Protein AF-A0A3M2JEF9-F1 (afdb_monomer)

Structure (mmCIF, N/CA/C/O backbone):
data_AF-A0A3M2JEF9-F1
#
_entry.id   AF-A0A3M2JEF9-F1
#
loop_
_atom_site.group_PDB
_atom_site.id
_atom_site.type_symbol
_atom_site.label_atom_id
_atom_site.label_alt_id
_atom_site.label_comp_id
_atom_site.label_asym_id
_atom_site.label_entity_id
_atom_site.label_seq_id
_atom_site.pdbx_PDB_ins_code
_atom_site.Cartn_x
_atom_site.Cartn_y
_atom_site.Cartn_z
_atom_site.occupancy
_atom_site.B_iso_or_equiv
_atom_site.auth_seq_id
_atom_site.auth_comp_id
_atom_site.auth_asym_id
_atom_site.auth_atom_id
_atom_site.pdbx_PDB_model_num
ATOM 1 N N . MET A 1 1 ? -27.704 6.536 56.205 1.00 64.00 1 MET A N 1
ATOM 2 C CA . MET A 1 1 ? -27.957 7.282 54.954 1.00 64.00 1 MET A CA 1
ATOM 3 C C . MET A 1 1 ? -27.354 6.481 53.817 1.00 64.00 1 MET A C 1
ATOM 5 O O . MET A 1 1 ? -26.139 6.395 53.729 1.00 64.00 1 MET A O 1
ATOM 9 N N . THR A 1 2 ? -28.183 5.792 53.040 1.00 65.69 2 THR A N 1
ATOM 10 C CA . THR A 1 2 ? -27.756 4.984 51.891 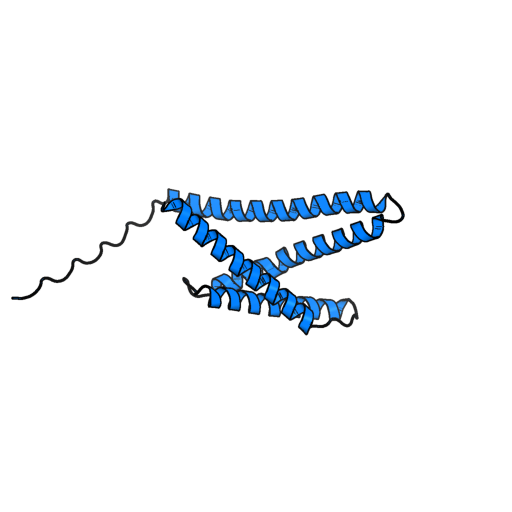1.00 65.69 2 THR A CA 1
ATOM 11 C C . THR A 1 2 ? -27.747 5.860 50.647 1.00 65.69 2 THR A C 1
ATOM 13 O O . THR A 1 2 ? -28.788 6.385 50.255 1.00 65.69 2 THR A O 1
ATOM 16 N N . THR A 1 3 ? -26.571 6.048 50.057 1.00 68.38 3 THR A N 1
ATOM 17 C CA . THR A 1 3 ? -26.385 6.786 48.806 1.00 68.38 3 THR A CA 1
ATOM 18 C C . THR A 1 3 ? -27.159 6.081 47.684 1.00 68.38 3 THR A C 1
ATOM 20 O O . THR A 1 3 ? -26.962 4.877 47.502 1.00 68.38 3 THR A O 1
ATOM 23 N N . PRO A 1 4 ? -28.057 6.768 46.954 1.00 73.44 4 PRO A N 1
ATOM 24 C CA . PRO A 1 4 ? -28.789 6.155 45.851 1.00 73.44 4 PRO A CA 1
ATOM 25 C C . PRO A 1 4 ? -27.824 5.738 44.736 1.00 73.44 4 PRO A C 1
ATOM 27 O O . PRO A 1 4 ? -26.858 6.440 44.434 1.00 73.44 4 PRO A O 1
ATOM 30 N N . ALA A 1 5 ? -28.084 4.570 44.148 1.00 74.75 5 ALA A N 1
ATOM 31 C CA . ALA A 1 5 ? -27.298 4.037 43.045 1.00 74.75 5 ALA A CA 1
ATOM 32 C C . ALA A 1 5 ? -27.350 4.988 41.831 1.00 74.75 5 ALA A C 1
ATOM 34 O O . ALA A 1 5 ? -28.413 5.552 41.550 1.00 74.75 5 ALA A O 1
ATOM 35 N N . PRO A 1 6 ? -26.230 5.176 41.106 1.00 80.12 6 PRO A N 1
ATOM 36 C CA . PRO A 1 6 ? -26.213 6.011 39.915 1.00 80.12 6 PRO A CA 1
ATOM 37 C C . PRO A 1 6 ? -27.159 5.438 38.847 1.00 80.12 6 PRO A C 1
ATOM 39 O O . PRO A 1 6 ? -27.233 4.214 38.695 1.00 80.12 6 PRO A O 1
ATOM 42 N N . PRO A 1 7 ? -27.881 6.296 38.104 1.00 77.19 7 PRO A N 1
ATOM 43 C CA . PRO A 1 7 ? -28.765 5.850 37.038 1.00 77.19 7 PRO A CA 1
ATOM 44 C C . PRO A 1 7 ? -27.960 5.083 35.988 1.00 77.19 7 PRO A C 1
ATOM 46 O O . PRO A 1 7 ? -26.878 5.507 35.575 1.00 77.19 7 PRO A O 1
ATOM 49 N N . THR A 1 8 ? -28.493 3.939 35.566 1.00 74.44 8 THR A N 1
ATOM 50 C CA . THR A 1 8 ? -27.950 3.161 34.456 1.00 74.44 8 THR A CA 1
ATOM 51 C C . THR A 1 8 ? -27.865 4.055 33.217 1.00 74.44 8 THR A C 1
ATOM 53 O O . THR A 1 8 ? -28.869 4.678 32.861 1.00 74.44 8 THR A O 1
ATOM 56 N N . PRO A 1 9 ? -26.698 4.154 32.553 1.00 70.75 9 PRO A N 1
ATOM 57 C CA . PRO A 1 9 ? -26.588 4.920 31.323 1.00 70.75 9 PRO A CA 1
ATOM 58 C C . PRO A 1 9 ? -27.540 4.308 30.295 1.00 70.75 9 PRO A C 1
ATOM 60 O O . PRO A 1 9 ? -27.389 3.153 29.893 1.00 70.75 9 PRO A O 1
ATOM 63 N N . VAL A 1 10 ? -28.559 5.080 29.921 1.00 76.50 10 VAL A N 1
ATOM 64 C CA . VAL A 1 10 ? -29.454 4.764 28.810 1.00 76.50 10 VAL A CA 1
ATOM 65 C C . VAL A 1 10 ? -28.567 4.712 27.572 1.00 76.50 10 VAL A C 1
ATOM 67 O O . VAL A 1 10 ? -28.020 5.733 27.168 1.00 76.50 10 VAL A O 1
ATOM 70 N N . GLY A 1 11 ? -28.336 3.507 27.045 1.00 66.75 11 GLY A N 1
ATOM 71 C CA . GLY A 1 11 ? -27.488 3.312 25.874 1.00 66.75 11 GLY A CA 1
ATOM 72 C C . GLY A 1 11 ? -27.982 4.178 24.722 1.00 66.75 11 GLY A C 1
ATOM 73 O O . GLY A 1 11 ? -29.184 4.202 24.450 1.00 66.75 11 GLY A O 1
ATOM 74 N N . ASP A 1 12 ? -27.060 4.897 24.081 1.00 72.88 12 ASP A N 1
ATOM 75 C CA . ASP A 1 12 ? -27.392 5.777 22.965 1.00 72.88 12 ASP A CA 1
ATOM 76 C C . ASP A 1 12 ? -28.232 5.017 21.926 1.00 72.88 12 ASP A C 1
ATOM 78 O O . ASP A 1 12 ? -27.888 3.883 21.557 1.00 72.88 12 ASP A O 1
ATOM 82 N N . PRO A 1 13 ? -29.345 5.604 21.452 1.00 73.75 13 PRO A N 1
ATOM 83 C CA . PRO A 1 13 ? -30.193 4.955 20.470 1.00 73.75 13 PRO A CA 1
ATOM 84 C C . PRO A 1 13 ? -29.373 4.643 19.218 1.00 73.75 13 PRO A C 1
ATOM 86 O O . PRO A 1 13 ? -28.629 5.482 18.707 1.00 73.75 13 PRO A O 1
ATOM 89 N N . ALA A 1 14 ? -29.511 3.411 18.721 1.00 71.88 14 ALA A N 1
ATOM 90 C CA . ALA A 1 14 ? -28.839 2.987 17.504 1.00 71.88 14 ALA A CA 1
ATOM 91 C C . ALA A 1 14 ? -29.152 3.979 16.367 1.00 71.88 14 ALA A C 1
ATOM 93 O O . ALA A 1 14 ? -30.324 4.323 16.176 1.00 71.88 14 ALA A O 1
ATOM 94 N N . PRO A 1 15 ? -28.146 4.419 15.589 1.00 69.06 15 PRO A N 1
ATOM 95 C CA . PRO A 1 15 ? -28.363 5.410 14.550 1.00 69.06 15 PRO A CA 1
ATOM 96 C C . PRO A 1 15 ? -29.398 4.908 13.531 1.00 69.06 15 PRO A C 1
ATOM 98 O O . PRO A 1 15 ? -29.451 3.695 13.232 1.00 69.06 15 PRO A O 1
ATOM 101 N N . PRO A 1 16 ? -30.223 5.826 12.993 1.00 80.00 16 PRO A N 1
ATOM 102 C CA . PRO A 1 16 ? -31.269 5.485 12.045 1.00 80.00 16 PRO A CA 1
ATOM 103 C C . PRO A 1 16 ? -30.676 4.756 10.834 1.00 80.00 16 PRO A C 1
ATOM 105 O O . PRO A 1 16 ? -29.525 4.960 10.443 1.00 80.00 16 PRO A O 1
ATOM 108 N N . ALA A 1 17 ? -31.455 3.849 10.239 1.00 77.88 17 ALA A N 1
ATOM 109 C CA . ALA A 1 17 ? -30.990 2.987 9.149 1.00 77.88 17 ALA A CA 1
ATOM 110 C C . ALA A 1 17 ? -30.438 3.777 7.941 1.00 77.88 17 ALA A C 1
ATOM 112 O O . ALA A 1 17 ? -29.524 3.304 7.263 1.00 77.88 17 ALA A O 1
ATOM 113 N N . SER A 1 18 ? -30.934 5.000 7.721 1.00 76.25 18 SER A N 1
ATOM 114 C CA . SER A 1 18 ? -30.443 5.944 6.712 1.00 76.25 18 SER A CA 1
ATOM 115 C C . SER A 1 18 ? -28.973 6.322 6.906 1.00 76.25 18 SER A C 1
ATOM 117 O O . SER A 1 18 ? -28.222 6.380 5.933 1.00 76.25 18 SER A O 1
ATOM 119 N N . ASP A 1 19 ? -28.534 6.512 8.150 1.00 76.31 19 ASP A N 1
ATOM 120 C CA . ASP A 1 19 ? -27.165 6.935 8.456 1.00 76.31 19 ASP A CA 1
ATOM 121 C C . ASP A 1 19 ? -26.174 5.800 8.204 1.00 76.31 19 ASP A C 1
ATOM 123 O O . ASP A 1 19 ? -25.092 6.019 7.659 1.00 76.31 19 ASP A O 1
ATOM 127 N N . ARG A 1 20 ? -26.571 4.558 8.506 1.00 73.12 20 ARG A N 1
ATOM 128 C CA . ARG A 1 20 ? -25.757 3.367 8.212 1.00 73.12 20 ARG A CA 1
ATOM 129 C C . ARG A 1 20 ? -25.528 3.198 6.712 1.00 73.12 20 ARG A C 1
ATOM 131 O O . ARG A 1 20 ? -24.411 2.902 6.291 1.00 73.12 20 ARG A O 1
ATOM 138 N N . TRP A 1 21 ? -26.563 3.437 5.909 1.00 75.75 21 TRP A N 1
ATOM 139 C CA . TRP A 1 21 ? -26.477 3.345 4.452 1.00 75.75 21 TRP A CA 1
ATOM 140 C C . TRP A 1 21 ? -25.595 4.449 3.858 1.00 75.75 21 TRP A C 1
ATOM 142 O O . TRP A 1 21 ? -24.757 4.185 2.997 1.00 75.75 21 TRP A O 1
ATOM 152 N N . GLN A 1 22 ? -25.712 5.680 4.363 1.00 73.81 22 GLN A N 1
ATOM 153 C CA . GLN A 1 22 ? -24.864 6.793 3.931 1.00 73.81 22 GLN A CA 1
ATOM 154 C C . GLN A 1 22 ? -23.389 6.603 4.310 1.00 73.81 22 GLN A C 1
ATOM 156 O O . GLN A 1 22 ? -22.509 6.990 3.538 1.00 73.81 22 GLN A O 1
ATOM 161 N N . VAL A 1 23 ? -23.100 6.006 5.470 1.00 70.62 23 VAL A N 1
ATOM 162 C CA . VAL A 1 23 ? -21.725 5.670 5.878 1.00 70.62 23 VAL A CA 1
ATOM 163 C C . VAL A 1 23 ? -21.140 4.600 4.954 1.00 70.62 23 VAL A C 1
ATOM 165 O O . VAL A 1 23 ? -20.072 4.820 4.387 1.00 70.62 23 VAL A O 1
ATOM 168 N N . ALA A 1 24 ? -21.875 3.513 4.695 1.00 69.00 24 ALA A N 1
ATOM 169 C CA . ALA A 1 24 ? -21.440 2.466 3.770 1.00 69.00 24 ALA A CA 1
ATOM 170 C C . ALA A 1 24 ? -21.215 2.998 2.340 1.00 69.00 24 ALA A C 1
ATOM 172 O O . ALA A 1 24 ? -20.217 2.665 1.700 1.00 69.00 24 ALA A O 1
ATOM 173 N N . ALA A 1 25 ? -22.096 3.879 1.855 1.00 68.12 25 ALA A N 1
ATOM 174 C CA . ALA A 1 25 ? -21.962 4.506 0.543 1.00 68.12 25 ALA A CA 1
ATOM 175 C C . ALA A 1 25 ? -20.744 5.442 0.461 1.00 68.12 25 ALA A C 1
ATOM 177 O O . ALA A 1 25 ? -20.035 5.431 -0.544 1.00 68.12 25 ALA A O 1
ATOM 178 N N . ARG A 1 26 ? -20.449 6.221 1.513 1.00 70.44 26 ARG A N 1
ATOM 179 C CA . ARG A 1 26 ? -19.242 7.070 1.571 1.00 70.44 26 ARG A CA 1
ATOM 180 C C . ARG A 1 26 ? -17.960 6.246 1.617 1.00 70.44 26 ARG A C 1
ATOM 182 O O . ARG A 1 26 ? -16.985 6.621 0.963 1.00 70.44 26 ARG A O 1
ATOM 189 N N . ASP A 1 27 ? -17.965 5.133 2.343 1.00 73.06 27 ASP A N 1
ATOM 190 C CA . ASP A 1 27 ? -16.821 4.226 2.407 1.00 73.06 27 ASP A CA 1
ATOM 191 C C . ASP A 1 27 ? -16.574 3.572 1.044 1.00 73.06 27 ASP A C 1
ATOM 193 O O . ASP A 1 27 ? -15.450 3.637 0.536 1.00 73.06 27 ASP A O 1
ATOM 197 N N . ALA A 1 28 ? -17.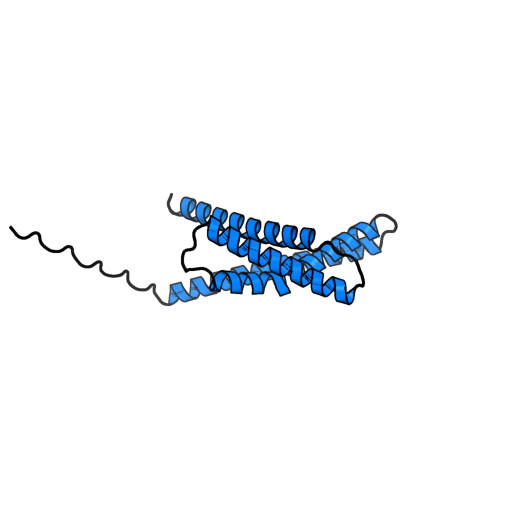624 3.065 0.390 1.00 69.75 28 ALA A N 1
ATOM 198 C CA . ALA A 1 28 ? -17.550 2.536 -0.972 1.00 69.75 28 ALA A CA 1
ATOM 199 C C . ALA A 1 28 ? -17.065 3.599 -1.971 1.00 69.75 28 ALA A C 1
ATOM 201 O O . ALA A 1 28 ? -16.164 3.343 -2.769 1.00 69.75 28 ALA A O 1
ATOM 202 N N . TRP A 1 29 ? -17.580 4.825 -1.875 1.00 67.50 29 TRP A N 1
ATOM 203 C CA . TRP A 1 29 ? -17.171 5.943 -2.725 1.00 67.50 29 TRP A CA 1
ATOM 204 C C . TRP A 1 29 ? -15.699 6.327 -2.528 1.00 67.50 29 TRP A C 1
ATOM 206 O O . TRP A 1 29 ? -15.004 6.650 -3.491 1.00 67.50 29 TRP A O 1
ATOM 216 N N . SER A 1 30 ? -15.184 6.243 -1.297 1.00 71.75 30 SER A N 1
ATOM 217 C CA . SER A 1 30 ? -13.764 6.481 -1.015 1.00 71.75 30 SER A CA 1
ATOM 218 C C . SER A 1 30 ? -12.855 5.417 -1.643 1.00 71.75 30 SER A C 1
ATOM 220 O O . SER A 1 30 ? -11.758 5.739 -2.105 1.00 71.75 30 SER A O 1
ATOM 222 N N . VAL A 1 31 ? -13.319 4.163 -1.705 1.00 70.25 31 VAL A N 1
ATOM 223 C CA . VAL A 1 31 ? -12.625 3.062 -2.386 1.00 70.25 31 VAL A CA 1
ATOM 224 C C . VAL A 1 31 ? -12.651 3.283 -3.895 1.00 70.25 31 VAL A C 1
ATOM 226 O O . VAL A 1 31 ? -11.598 3.219 -4.524 1.00 70.25 31 VAL A O 1
ATOM 229 N N . VAL A 1 32 ? -13.808 3.644 -4.458 1.00 71.88 32 VAL A N 1
ATOM 230 C CA . VAL A 1 32 ? -13.950 3.972 -5.885 1.00 71.88 32 VAL A CA 1
ATOM 231 C C . VAL A 1 32 ? -13.007 5.107 -6.276 1.00 71.88 32 VAL A C 1
ATOM 233 O O . VAL A 1 32 ? -12.255 4.949 -7.228 1.00 71.88 32 VAL A O 1
ATOM 236 N N . TRP A 1 33 ? -12.946 6.205 -5.517 1.00 75.00 33 TRP A N 1
ATOM 237 C CA . TRP A 1 33 ? -12.020 7.306 -5.817 1.00 75.00 33 TRP A CA 1
ATOM 238 C C . TRP A 1 33 ? -10.549 6.915 -5.723 1.00 75.00 33 TRP A C 1
ATOM 240 O O . TRP A 1 33 ? -9.742 7.399 -6.512 1.00 75.00 33 TRP A O 1
ATOM 250 N N . ARG A 1 34 ? -10.184 6.029 -4.790 1.00 72.06 34 ARG A N 1
ATOM 251 C CA . ARG A 1 34 ? -8.820 5.488 -4.709 1.00 72.06 34 ARG A CA 1
ATOM 252 C C . ARG A 1 34 ? -8.496 4.627 -5.924 1.00 72.06 34 ARG A C 1
ATOM 254 O O . ARG A 1 34 ? -7.431 4.800 -6.506 1.00 72.06 34 ARG A O 1
ATOM 261 N N . CYS A 1 35 ? -9.416 3.761 -6.341 1.00 67.56 35 CYS A N 1
ATOM 262 C CA . CYS A 1 35 ? -9.272 2.966 -7.557 1.00 67.56 35 CYS A CA 1
ATOM 263 C C . CYS A 1 35 ? -9.198 3.853 -8.802 1.00 67.56 35 CYS A C 1
ATOM 265 O O . CYS A 1 35 ? -8.310 3.656 -9.620 1.00 67.56 35 CYS A O 1
ATOM 267 N N . VAL A 1 36 ? -10.057 4.867 -8.921 1.00 68.88 36 VAL A N 1
ATOM 268 C CA . VAL A 1 36 ? -10.026 5.839 -10.022 1.00 68.88 36 VAL A CA 1
ATOM 269 C C . VAL A 1 36 ? -8.707 6.601 -10.031 1.00 68.88 36 VAL A C 1
ATOM 271 O O . VAL A 1 36 ? -8.104 6.711 -11.085 1.00 68.88 36 VAL A O 1
ATOM 274 N N . ALA A 1 37 ? -8.209 7.072 -8.886 1.00 68.19 37 ALA A N 1
ATOM 275 C CA . ALA A 1 37 ? -6.919 7.757 -8.813 1.00 68.19 37 ALA A CA 1
ATOM 276 C C . ALA A 1 37 ? -5.754 6.844 -9.230 1.00 68.19 37 ALA A C 1
ATOM 278 O O . ALA A 1 37 ? -4.857 7.286 -9.946 1.00 68.19 37 ALA A O 1
ATOM 279 N N . ILE A 1 38 ? -5.788 5.568 -8.830 1.00 68.25 38 ILE A N 1
ATOM 280 C CA . ILE A 1 38 ? -4.809 4.564 -9.261 1.00 68.25 38 ILE A CA 1
ATOM 281 C C . ILE A 1 38 ? -4.905 4.354 -10.776 1.00 68.25 38 ILE A C 1
ATOM 283 O O . ILE A 1 38 ? -3.903 4.495 -11.466 1.00 68.25 38 ILE A O 1
ATOM 287 N N . LEU A 1 39 ? -6.099 4.082 -11.306 1.00 71.00 39 LEU A N 1
ATOM 288 C CA . LEU A 1 39 ? -6.331 3.855 -12.735 1.00 71.00 39 LEU A CA 1
ATOM 289 C C . LEU A 1 39 ? -5.969 5.080 -13.583 1.00 71.00 39 LEU A C 1
ATOM 291 O O . LEU A 1 39 ? -5.381 4.931 -14.648 1.00 71.00 39 LEU A O 1
ATOM 295 N N . LEU A 1 40 ? -6.272 6.287 -13.105 1.00 69.38 40 LEU A N 1
ATOM 296 C CA . LEU A 1 40 ? -5.940 7.538 -13.779 1.00 69.38 40 LEU A CA 1
ATOM 297 C C . LEU A 1 40 ? -4.428 7.775 -13.768 1.00 69.38 40 LEU A C 1
ATOM 299 O O . LEU A 1 40 ? -3.872 8.165 -14.787 1.00 69.38 40 LEU A O 1
ATOM 303 N N . GLY A 1 41 ? -3.749 7.462 -12.661 1.00 64.94 41 GLY A N 1
ATOM 304 C CA . GLY A 1 41 ? -2.290 7.444 -12.622 1.00 64.94 41 GLY A CA 1
ATOM 305 C C . GLY A 1 41 ? -1.698 6.425 -13.603 1.00 64.94 41 GLY A C 1
ATOM 306 O O . GLY A 1 41 ? -0.781 6.776 -14.338 1.00 64.94 41 GLY A O 1
ATOM 307 N N . ILE A 1 42 ? -2.274 5.216 -13.705 1.00 65.44 42 ILE A N 1
ATOM 308 C CA . ILE A 1 42 ? -1.853 4.188 -14.678 1.00 65.44 42 ILE A CA 1
ATOM 309 C C . ILE A 1 42 ? -2.031 4.721 -16.105 1.00 65.44 42 ILE A C 1
ATOM 311 O O . ILE A 1 42 ? -1.122 4.603 -16.923 1.00 65.44 42 ILE A O 1
ATOM 315 N N . ALA A 1 43 ? -3.177 5.336 -16.403 1.00 66.75 43 ALA A N 1
ATOM 316 C CA . ALA A 1 43 ? -3.487 5.877 -17.721 1.00 66.75 43 ALA A CA 1
ATOM 317 C C . ALA A 1 43 ? -2.557 7.039 -18.105 1.00 66.75 43 ALA A C 1
ATOM 319 O O . ALA A 1 43 ? -2.007 7.037 -19.204 1.00 66.75 43 ALA A O 1
ATOM 320 N N . VAL A 1 44 ? -2.326 7.996 -17.197 1.00 68.88 44 VAL A N 1
ATOM 321 C CA . VAL A 1 44 ? -1.389 9.116 -17.408 1.00 68.88 44 VAL A CA 1
ATOM 322 C C . VAL A 1 44 ? 0.016 8.590 -17.668 1.00 68.88 44 VAL A C 1
ATOM 324 O O . VAL A 1 44 ? 0.675 9.023 -18.609 1.00 68.88 44 VAL A O 1
ATOM 327 N N . VAL A 1 45 ? 0.455 7.615 -16.879 1.00 60.72 45 VAL A N 1
ATOM 328 C CA . VAL A 1 45 ? 1.752 6.971 -17.056 1.00 60.72 45 VAL A CA 1
ATOM 329 C C . VAL A 1 45 ? 1.847 6.237 -18.397 1.00 60.72 45 VAL A C 1
ATOM 331 O O . VAL A 1 45 ? 2.862 6.361 -19.075 1.00 60.72 45 VAL A O 1
ATOM 334 N N . GLY A 1 46 ? 0.796 5.529 -18.817 1.00 61.38 46 GLY A N 1
ATOM 335 C CA . GLY A 1 46 ? 0.734 4.875 -20.125 1.00 61.38 46 GLY A CA 1
ATOM 336 C C . GLY A 1 46 ? 0.819 5.866 -21.289 1.00 61.38 46 GLY A C 1
ATOM 337 O O . GLY A 1 46 ? 1.570 5.636 -22.234 1.00 61.38 46 GLY A O 1
ATOM 338 N N . VAL A 1 47 ? 0.119 7.002 -21.196 1.00 64.75 47 VAL A N 1
ATOM 339 C CA . VAL A 1 47 ? 0.191 8.089 -22.191 1.00 64.75 47 VAL A CA 1
ATOM 340 C C . VAL A 1 47 ? 1.595 8.693 -22.234 1.00 64.75 47 VAL A C 1
ATOM 342 O O . VAL A 1 47 ? 2.168 8.848 -23.309 1.00 64.75 47 VAL A O 1
ATOM 345 N N . VAL A 1 48 ? 2.181 8.986 -21.073 1.00 61.97 48 VAL A N 1
ATOM 346 C CA . VAL A 1 48 ? 3.540 9.532 -20.959 1.00 61.97 48 VAL A CA 1
ATOM 347 C C . VAL A 1 48 ? 4.578 8.550 -21.509 1.00 61.97 48 VAL A C 1
ATOM 349 O O . VAL A 1 48 ? 5.474 8.966 -22.237 1.00 61.97 48 VAL A O 1
ATOM 352 N N . ALA A 1 49 ? 4.430 7.252 -21.242 1.00 56.38 49 ALA A N 1
ATOM 353 C CA . ALA A 1 49 ? 5.280 6.198 -21.784 1.00 56.38 49 ALA A CA 1
ATOM 354 C C . ALA A 1 49 ? 5.153 6.080 -23.315 1.00 56.38 49 ALA A C 1
ATOM 356 O O . ALA A 1 49 ? 6.173 6.008 -23.996 1.00 56.38 49 ALA A O 1
ATOM 357 N N . ALA A 1 50 ? 3.936 6.140 -23.868 1.00 62.75 50 ALA A N 1
ATOM 358 C CA . ALA A 1 50 ? 3.704 6.117 -25.315 1.00 62.75 50 ALA A CA 1
ATOM 359 C C . ALA A 1 50 ? 4.350 7.326 -26.021 1.00 62.75 50 ALA A C 1
ATOM 361 O O . ALA A 1 50 ? 5.058 7.166 -27.018 1.00 62.75 50 ALA A O 1
ATOM 362 N N . VAL A 1 51 ? 4.189 8.528 -25.455 1.00 62.50 51 VAL A N 1
ATOM 363 C CA . VAL A 1 51 ? 4.839 9.754 -25.952 1.00 62.50 51 VAL A CA 1
ATOM 364 C C . VAL A 1 51 ? 6.361 9.655 -25.819 1.00 62.50 51 VAL A C 1
ATOM 366 O O . VAL A 1 51 ? 7.092 10.011 -26.740 1.00 62.50 51 VAL A O 1
ATOM 369 N N . ALA A 1 52 ? 6.861 9.108 -24.716 1.00 59.94 52 ALA A N 1
ATOM 370 C CA . ALA A 1 52 ? 8.286 8.929 -24.484 1.00 59.94 52 ALA A CA 1
ATOM 371 C C . ALA A 1 52 ? 8.924 7.952 -25.486 1.00 59.94 52 ALA A C 1
ATOM 373 O O . ALA A 1 52 ? 9.970 8.262 -26.048 1.00 59.94 52 ALA A O 1
ATOM 374 N N . THR A 1 53 ? 8.275 6.828 -25.806 1.00 59.94 53 THR A N 1
ATOM 375 C CA . THR A 1 53 ? 8.775 5.881 -26.825 1.00 59.94 53 THR A CA 1
ATOM 376 C C . THR A 1 53 ? 8.839 6.462 -28.240 1.00 59.94 53 THR A C 1
ATOM 378 O O . THR A 1 53 ? 9.548 5.920 -29.082 1.00 59.94 53 THR A O 1
ATOM 381 N N . SER A 1 54 ? 8.152 7.581 -28.497 1.00 61.78 54 SER A N 1
ATOM 382 C CA . SER A 1 54 ? 8.189 8.277 -29.788 1.00 61.78 54 SER A CA 1
ATOM 383 C C . SER A 1 54 ? 9.347 9.279 -29.940 1.00 61.78 54 SER A C 1
ATOM 385 O O . SER A 1 54 ? 9.573 9.766 -31.045 1.00 61.78 54 SER A O 1
ATOM 387 N N . GLN A 1 55 ? 10.118 9.562 -28.875 1.00 56.84 55 GLN A N 1
ATOM 388 C CA . GLN A 1 55 ? 11.264 10.483 -28.917 1.00 56.84 55 GLN A CA 1
ATOM 389 C C . GLN A 1 55 ? 12.567 9.801 -28.462 1.00 56.84 55 GLN A C 1
ATOM 391 O O . GLN A 1 55 ? 12.741 9.427 -27.300 1.00 56.84 55 GLN A O 1
ATOM 396 N N . SER A 1 56 ? 13.513 9.634 -29.388 1.00 58.97 56 SER A N 1
ATOM 397 C CA . SER A 1 56 ? 14.802 8.980 -29.134 1.00 58.97 56 SER A CA 1
ATOM 398 C C . SER A 1 56 ? 15.668 9.776 -28.145 1.00 58.97 56 SER A C 1
ATOM 400 O O . SER A 1 56 ? 15.909 10.963 -28.350 1.00 58.97 56 SER A O 1
ATOM 402 N N . GLY A 1 57 ? 16.165 9.110 -27.094 1.00 65.25 57 GLY A N 1
ATOM 403 C CA . GLY A 1 57 ? 17.151 9.636 -26.135 1.00 65.25 57 GLY A CA 1
ATOM 404 C C . GLY A 1 57 ? 16.648 9.677 -24.687 1.00 65.25 57 GLY A C 1
ATOM 405 O O . GLY A 1 57 ? 17.149 8.942 -23.842 1.00 65.25 57 GLY A O 1
ATOM 406 N N . ALA A 1 58 ? 15.617 10.481 -24.404 1.00 63.47 58 ALA A N 1
ATOM 407 C CA . ALA A 1 58 ? 15.003 10.601 -23.068 1.00 63.47 58 ALA A CA 1
ATOM 408 C C . ALA A 1 58 ? 13.799 9.657 -22.855 1.00 63.47 58 ALA A C 1
ATOM 410 O O . ALA A 1 58 ? 13.353 9.441 -21.725 1.00 63.47 58 ALA A O 1
ATOM 411 N N . GLY A 1 59 ? 13.298 9.060 -23.940 1.00 66.25 59 GLY A N 1
ATOM 412 C CA . GLY A 1 59 ? 12.107 8.219 -23.950 1.00 66.25 59 GLY A CA 1
ATOM 413 C C . GLY A 1 59 ? 12.178 6.972 -23.069 1.00 66.25 59 GLY A C 1
ATOM 414 O O . GLY A 1 59 ? 11.217 6.614 -22.390 1.00 66.25 59 GLY A O 1
ATOM 415 N N . GLY A 1 60 ? 13.346 6.329 -23.032 1.00 69.62 60 GLY A N 1
ATOM 416 C CA . GLY A 1 60 ? 13.545 5.084 -22.289 1.00 69.62 60 GLY A CA 1
ATOM 417 C C . GLY A 1 60 ? 13.413 5.254 -20.774 1.00 69.62 60 GLY A C 1
ATOM 418 O O . GLY A 1 60 ? 12.762 4.444 -20.123 1.00 69.62 60 GLY A O 1
ATOM 419 N N . ALA A 1 61 ? 13.967 6.330 -20.204 1.00 68.62 61 ALA A N 1
ATOM 420 C CA . ALA A 1 61 ? 13.902 6.578 -18.762 1.00 68.62 61 ALA A CA 1
ATOM 421 C C . ALA A 1 61 ? 12.467 6.860 -18.296 1.00 68.62 61 ALA A C 1
ATOM 423 O O . ALA A 1 61 ? 12.025 6.338 -17.273 1.00 68.62 61 ALA A O 1
ATOM 424 N N . VAL A 1 62 ? 11.723 7.643 -19.077 1.00 69.56 62 VAL A N 1
ATOM 425 C CA . VAL A 1 62 ? 10.318 7.961 -18.801 1.00 69.56 62 VAL A CA 1
ATOM 426 C C . VAL A 1 62 ? 9.434 6.718 -18.957 1.00 69.56 62 VAL A C 1
ATOM 428 O O . VAL A 1 62 ? 8.575 6.472 -18.112 1.00 69.56 62 VAL A O 1
ATOM 431 N N . TYR A 1 63 ? 9.689 5.892 -19.975 1.00 68.44 63 TYR A N 1
ATOM 432 C CA . TYR A 1 63 ? 9.025 4.600 -20.151 1.00 68.44 63 TYR A CA 1
ATOM 433 C C . TYR A 1 63 ? 9.278 3.656 -18.965 1.00 68.44 63 TYR A C 1
ATOM 435 O O . TYR A 1 63 ? 8.329 3.108 -18.406 1.00 68.44 63 TYR A O 1
ATOM 443 N N . LEU A 1 64 ? 10.535 3.503 -18.530 1.00 69.12 64 LEU A N 1
ATOM 444 C CA . LEU A 1 64 ? 10.896 2.645 -17.395 1.00 69.12 64 LEU A CA 1
ATOM 445 C C . LEU A 1 64 ? 10.313 3.152 -16.074 1.00 69.12 64 LEU A C 1
ATOM 447 O O . LEU A 1 64 ? 9.790 2.356 -15.297 1.00 69.12 64 LEU A O 1
ATOM 451 N N . LEU A 1 65 ? 10.353 4.466 -15.831 1.00 74.69 65 LEU A N 1
ATOM 452 C CA . LEU A 1 65 ? 9.713 5.074 -14.664 1.00 74.69 65 LEU A CA 1
ATOM 453 C C . LEU A 1 65 ? 8.208 4.800 -14.671 1.00 74.69 65 LEU A C 1
ATOM 455 O O . LEU A 1 65 ? 7.631 4.458 -13.638 1.00 74.69 65 LEU A O 1
ATOM 459 N N . GLY A 1 66 ? 7.589 4.905 -15.845 1.00 72.25 66 GLY A N 1
ATOM 460 C CA . GLY A 1 66 ? 6.185 4.599 -16.017 1.00 72.25 66 GLY A CA 1
ATOM 461 C C . GLY A 1 66 ? 5.857 3.136 -15.730 1.00 72.25 66 GLY A C 1
ATOM 462 O O . GLY A 1 66 ? 4.987 2.831 -14.916 1.00 72.25 66 GLY A O 1
ATOM 463 N N . LEU A 1 67 ? 6.605 2.215 -16.325 1.00 72.19 67 LEU A N 1
ATOM 464 C CA . LEU A 1 67 ? 6.427 0.784 -16.101 1.00 72.19 67 LEU A CA 1
ATOM 465 C C . LEU A 1 67 ? 6.634 0.409 -14.625 1.00 72.19 67 LEU A C 1
ATOM 467 O O . LEU A 1 67 ? 5.840 -0.348 -14.065 1.00 72.19 67 LEU A O 1
ATOM 471 N N . MET A 1 68 ? 7.633 1.002 -13.966 1.00 73.88 68 MET A N 1
ATOM 472 C CA . MET A 1 68 ? 7.872 0.828 -12.532 1.00 73.88 68 MET A CA 1
ATOM 473 C C . MET A 1 68 ? 6.700 1.347 -11.692 1.00 73.88 68 MET A C 1
ATOM 475 O O . MET A 1 68 ? 6.296 0.696 -10.728 1.00 73.88 68 MET A O 1
ATOM 479 N N . TRP A 1 69 ? 6.107 2.480 -12.075 1.00 78.25 69 TRP A N 1
ATOM 480 C CA . TRP A 1 69 ? 4.932 3.025 -11.399 1.00 78.25 69 TRP A CA 1
ATOM 481 C C . TRP A 1 69 ? 3.695 2.135 -11.579 1.00 78.25 69 TRP A C 1
ATOM 483 O O . TRP A 1 69 ? 2.998 1.854 -10.605 1.00 78.25 69 TRP A O 1
ATOM 493 N N . VAL A 1 70 ? 3.441 1.628 -12.792 1.00 74.69 70 VAL A N 1
ATOM 494 C CA . VAL A 1 70 ? 2.330 0.695 -13.062 1.00 74.69 70 VAL A CA 1
ATOM 495 C C . VAL A 1 70 ? 2.510 -0.606 -12.282 1.00 74.69 70 VAL A C 1
ATOM 497 O O . VAL A 1 70 ? 1.569 -1.060 -11.629 1.00 74.69 70 VAL A O 1
ATOM 500 N N . ALA A 1 71 ? 3.717 -1.175 -12.280 1.00 74.69 71 ALA A N 1
ATOM 501 C CA . ALA A 1 71 ? 4.030 -2.355 -11.479 1.00 74.69 71 ALA A CA 1
ATOM 502 C C . ALA A 1 71 ? 3.792 -2.092 -9.983 1.00 74.69 71 ALA A C 1
ATOM 504 O O . ALA A 1 71 ? 3.146 -2.892 -9.305 1.00 74.69 71 ALA A O 1
ATOM 505 N N . HIS A 1 72 ? 4.229 -0.936 -9.475 1.00 76.81 72 HIS A N 1
ATOM 506 C CA . HIS A 1 72 ? 3.993 -0.531 -8.091 1.00 76.81 72 HIS A CA 1
ATOM 507 C C . HIS A 1 72 ? 2.496 -0.402 -7.762 1.00 76.81 72 HIS A C 1
ATOM 509 O O . HIS A 1 72 ? 2.041 -0.896 -6.725 1.00 76.81 72 HIS A O 1
ATOM 515 N N . ALA A 1 73 ? 1.713 0.219 -8.647 1.00 76.12 73 ALA A N 1
ATOM 516 C CA . ALA A 1 73 ? 0.268 0.363 -8.497 1.00 76.12 73 ALA A CA 1
ATOM 517 C C . ALA A 1 73 ? -0.446 -0.999 -8.468 1.00 76.12 73 ALA A C 1
ATOM 519 O O . ALA A 1 73 ? -1.280 -1.240 -7.591 1.00 76.12 73 ALA A O 1
ATOM 520 N N . LEU A 1 74 ? -0.079 -1.909 -9.374 1.00 75.94 74 LEU A N 1
ATOM 521 C CA . LEU A 1 74 ? -0.626 -3.265 -9.426 1.00 75.94 74 LEU A CA 1
ATOM 522 C C . LEU A 1 74 ? -0.290 -4.062 -8.165 1.00 75.94 74 LEU A C 1
ATOM 524 O O . LEU A 1 74 ? -1.190 -4.649 -7.570 1.00 75.94 74 LEU A O 1
ATOM 528 N N . ILE A 1 75 ? 0.961 -4.035 -7.701 1.00 77.12 75 ILE A N 1
ATOM 529 C CA . ILE A 1 75 ? 1.365 -4.715 -6.458 1.00 77.12 75 ILE A CA 1
ATOM 530 C C . ILE A 1 75 ? 0.600 -4.141 -5.259 1.00 77.12 75 ILE A C 1
ATOM 532 O O . ILE A 1 75 ? 0.108 -4.885 -4.409 1.00 77.12 75 ILE A O 1
ATOM 536 N N . THR A 1 76 ? 0.436 -2.819 -5.203 1.00 79.69 76 THR A N 1
ATOM 537 C CA . THR A 1 76 ? -0.332 -2.163 -4.137 1.00 79.69 76 THR A CA 1
ATOM 538 C C . THR A 1 76 ? -1.792 -2.616 -4.138 1.00 79.69 76 THR A C 1
ATOM 540 O O . THR A 1 76 ? -2.365 -2.842 -3.073 1.00 79.69 76 THR A O 1
ATOM 543 N N . LEU A 1 77 ? -2.395 -2.788 -5.314 1.00 77.81 77 LEU A N 1
ATOM 544 C CA . LEU A 1 77 ? -3.792 -3.191 -5.447 1.00 77.81 77 LEU A CA 1
ATOM 545 C C . LEU A 1 77 ? -4.001 -4.695 -5.205 1.00 77.81 77 LEU A C 1
ATOM 547 O O . LEU A 1 77 ? -4.919 -5.074 -4.485 1.00 77.81 77 LEU A O 1
ATOM 551 N N . VAL A 1 78 ? -3.143 -5.546 -5.766 1.00 79.56 78 VAL A N 1
ATOM 552 C CA . VAL A 1 78 ? -3.275 -7.013 -5.712 1.00 79.56 78 VAL A CA 1
ATOM 553 C C . VAL A 1 78 ? -2.771 -7.587 -4.392 1.00 79.56 78 VAL A C 1
ATOM 555 O O . VAL A 1 78 ? -3.348 -8.545 -3.890 1.00 79.56 78 VAL A O 1
ATOM 558 N N . VAL A 1 79 ? -1.720 -7.010 -3.808 1.00 83.44 79 VAL A N 1
ATOM 559 C CA . VAL A 1 79 ? -1.102 -7.510 -2.569 1.00 83.44 79 VAL A CA 1
ATOM 560 C C . VAL A 1 79 ? -1.380 -6.559 -1.413 1.00 83.44 79 VAL A C 1
ATOM 562 O O . VAL A 1 79 ? -1.890 -6.970 -0.372 1.00 83.44 79 VAL A O 1
ATOM 565 N N . GLY A 1 80 ? -1.092 -5.270 -1.596 1.00 84.06 80 GLY A N 1
ATOM 566 C CA . GLY A 1 80 ? -1.198 -4.280 -0.522 1.00 84.06 80 GLY A CA 1
ATOM 567 C C . GLY A 1 80 ? -2.617 -4.134 0.037 1.00 84.06 80 GLY A C 1
ATOM 568 O O . GLY A 1 80 ? -2.799 -4.126 1.256 1.00 84.06 80 GLY A O 1
ATOM 569 N N . TYR A 1 81 ? -3.631 -4.062 -0.830 1.00 82.06 81 TYR A N 1
ATOM 570 C CA . TYR A 1 81 ? -5.030 -3.935 -0.415 1.00 82.06 81 TYR A CA 1
ATOM 571 C C . TYR A 1 81 ? -5.524 -5.132 0.416 1.00 82.06 81 TYR A C 1
ATOM 573 O O . TYR A 1 81 ? -5.955 -4.900 1.551 1.00 82.06 81 TYR A O 1
ATOM 581 N N . PRO A 1 82 ? -5.449 -6.395 -0.056 1.00 80.56 82 PRO A N 1
ATOM 582 C CA . PRO A 1 82 ? -5.906 -7.527 0.746 1.00 80.56 82 PRO A CA 1
ATOM 583 C C . PRO A 1 82 ? -5.104 -7.685 2.038 1.00 80.56 82 PRO A C 1
ATOM 585 O O . PRO A 1 82 ? -5.707 -7.912 3.088 1.00 80.56 82 PRO A O 1
ATOM 588 N N . VAL A 1 83 ? -3.782 -7.474 2.011 1.00 85.81 83 VAL A N 1
ATOM 589 C CA . VAL A 1 83 ? -2.953 -7.487 3.229 1.00 85.81 83 VAL A CA 1
ATOM 590 C C . VAL A 1 83 ? -3.434 -6.428 4.222 1.00 85.81 83 VAL A C 1
ATOM 592 O O . VAL A 1 83 ? -3.598 -6.724 5.406 1.00 85.81 83 VAL A O 1
ATOM 595 N N . GLY A 1 84 ? -3.742 -5.215 3.758 1.00 86.25 84 GLY A N 1
ATOM 596 C CA . GLY A 1 84 ? -4.285 -4.147 4.596 1.00 86.25 84 GLY A CA 1
ATOM 597 C C . GLY A 1 84 ? -5.654 -4.484 5.195 1.00 86.25 84 GLY A C 1
ATOM 598 O O . GLY A 1 84 ? -5.892 -4.213 6.376 1.00 86.25 84 GLY A O 1
ATOM 599 N N . VAL A 1 85 ? -6.541 -5.112 4.417 1.00 85.88 85 VAL A N 1
ATOM 600 C CA . VAL A 1 85 ? -7.857 -5.577 4.892 1.00 85.88 85 VAL A CA 1
ATOM 601 C C . VAL A 1 85 ? -7.697 -6.647 5.970 1.00 85.88 85 VAL A C 1
ATOM 603 O O . VAL A 1 85 ? -8.294 -6.522 7.040 1.00 85.88 85 VAL A O 1
ATOM 606 N N . VAL A 1 86 ? -6.865 -7.662 5.727 1.00 87.69 86 VAL A N 1
ATOM 607 C CA . VAL A 1 86 ? -6.595 -8.738 6.694 1.00 87.69 86 VAL A CA 1
ATOM 608 C C . VAL A 1 86 ? -5.979 -8.167 7.967 1.00 87.69 86 VAL A C 1
ATOM 610 O O . VAL A 1 86 ? -6.489 -8.416 9.056 1.00 87.69 86 VAL A O 1
ATOM 613 N N . THR A 1 87 ? -4.960 -7.317 7.839 1.00 90.00 87 THR A N 1
ATOM 614 C CA . THR A 1 87 ? -4.306 -6.660 8.984 1.00 90.00 87 THR A CA 1
ATOM 615 C C . THR A 1 87 ? -5.306 -5.864 9.816 1.00 90.00 87 THR A C 1
ATOM 617 O O . THR A 1 87 ? -5.283 -5.918 11.041 1.00 90.00 87 THR A O 1
ATOM 620 N N . THR A 1 88 ? -6.235 -5.158 9.167 1.00 88.94 88 THR A N 1
ATOM 621 C CA . THR A 1 88 ? -7.276 -4.398 9.871 1.00 88.94 88 THR A CA 1
ATOM 622 C C . THR A 1 88 ? -8.238 -5.308 10.630 1.00 88.94 88 THR A C 1
ATOM 624 O O . THR A 1 88 ? -8.633 -4.962 11.736 1.00 88.94 88 THR A O 1
ATOM 627 N N . ARG A 1 89 ? -8.604 -6.465 10.061 1.00 87.38 89 ARG A N 1
ATOM 628 C CA . ARG A 1 89 ? -9.504 -7.435 10.708 1.00 87.38 89 ARG A CA 1
ATOM 629 C C . ARG A 1 89 ? -8.857 -8.176 11.878 1.00 87.38 89 ARG A C 1
ATOM 631 O O . ARG A 1 89 ? -9.571 -8.602 12.776 1.00 87.38 89 ARG A O 1
ATOM 638 N N . LEU A 1 90 ? -7.535 -8.344 11.852 1.00 90.25 90 LEU A N 1
ATOM 639 C CA . LEU A 1 90 ? -6.773 -8.991 12.924 1.00 90.25 90 LEU A CA 1
ATOM 640 C C . LEU A 1 90 ? -6.455 -8.044 14.086 1.00 90.25 90 LEU A C 1
ATOM 642 O O . LEU A 1 90 ? -6.149 -8.497 15.187 1.00 90.25 90 LEU A O 1
ATOM 646 N N .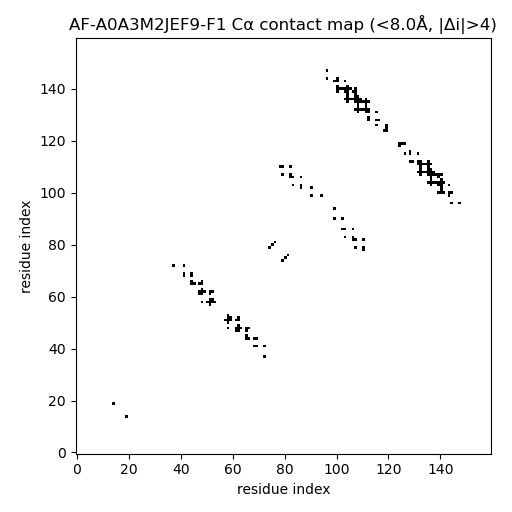 LEU A 1 91 ? -6.506 -6.732 13.854 1.00 89.06 91 LEU A N 1
ATOM 647 C CA . LEU A 1 91 ? -6.311 -5.749 14.908 1.00 89.06 91 LEU A CA 1
ATOM 648 C C . LEU A 1 91 ? -7.551 -5.665 15.817 1.00 89.06 91 LEU A C 1
ATOM 650 O O . LEU A 1 91 ? -8.680 -5.762 15.333 1.00 89.06 91 LEU A O 1
ATOM 654 N N . PRO A 1 92 ? -7.368 -5.422 17.129 1.00 83.50 92 PRO A N 1
ATOM 655 C CA . PRO A 1 92 ? -8.483 -5.138 18.028 1.00 83.50 92 PRO A CA 1
ATOM 656 C C . PRO A 1 92 ? -9.250 -3.889 17.567 1.00 83.50 92 PRO A C 1
ATOM 658 O O . PRO A 1 92 ? -8.692 -3.041 16.876 1.00 83.50 92 PRO A O 1
ATOM 661 N N . ALA A 1 93 ? -10.516 -3.747 17.979 1.00 79.31 93 ALA A N 1
ATOM 662 C CA . ALA A 1 93 ? -11.419 -2.691 17.496 1.00 79.31 93 ALA A CA 1
ATOM 663 C C . ALA A 1 93 ? -10.884 -1.254 17.690 1.00 79.31 93 ALA A C 1
ATOM 665 O O . ALA A 1 93 ? -11.167 -0.370 16.883 1.00 79.31 93 ALA A O 1
ATOM 666 N N . ALA A 1 94 ? -10.080 -1.025 18.733 1.00 79.12 94 ALA A N 1
ATOM 667 C CA . ALA A 1 94 ? -9.421 0.249 19.013 1.00 79.12 94 ALA A CA 1
ATOM 668 C C . ALA A 1 94 ? -7.930 0.023 19.323 1.00 79.12 9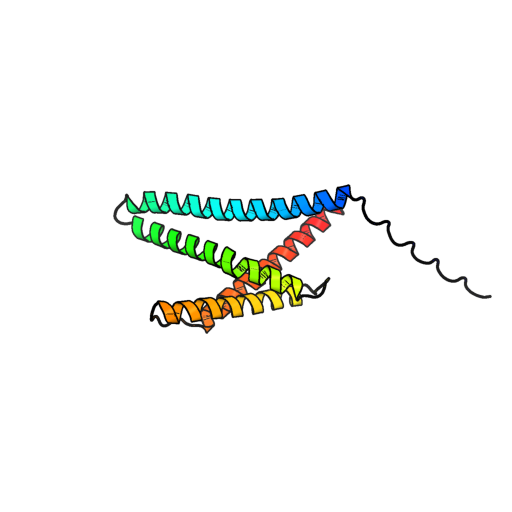4 ALA A C 1
ATOM 670 O O . ALA A 1 94 ? -7.514 0.100 20.480 1.00 79.12 94 ALA A O 1
ATOM 671 N N . PRO A 1 95 ? -7.101 -0.291 18.312 1.00 83.00 95 PRO A N 1
ATOM 672 C CA . PRO A 1 95 ? -5.685 -0.502 18.538 1.00 83.00 95 PRO A CA 1
ATOM 673 C C . PRO A 1 95 ? -5.020 0.847 18.818 1.00 83.00 95 PRO A C 1
ATOM 675 O O . PRO A 1 95 ? -5.302 1.845 18.146 1.00 83.00 95 PRO A O 1
ATOM 678 N N . GLY A 1 96 ? -4.088 0.873 19.773 1.00 88.88 96 GLY A N 1
ATOM 679 C CA . GLY A 1 96 ? -3.232 2.040 19.975 1.00 88.88 96 GLY A CA 1
ATOM 680 C C . GLY A 1 96 ? -2.533 2.431 18.668 1.00 88.88 96 GLY A C 1
ATOM 681 O O . GLY A 1 96 ? -2.158 1.568 17.871 1.00 88.88 96 GLY A O 1
ATOM 682 N N . ALA A 1 97 ? -2.343 3.733 18.441 1.00 87.44 97 ALA A N 1
ATOM 683 C CA . ALA A 1 97 ? -1.673 4.250 17.247 1.00 87.44 97 ALA A CA 1
ATOM 684 C C . ALA A 1 97 ? -0.343 3.536 16.911 1.00 87.44 97 ALA A C 1
ATOM 686 O O . ALA A 1 97 ? -0.223 3.035 15.789 1.00 87.44 97 ALA A O 1
ATOM 687 N N . PRO A 1 98 ? 0.616 3.382 17.851 1.00 91.19 98 PRO A N 1
ATOM 688 C CA . PRO A 1 98 ? 1.871 2.692 17.554 1.00 91.19 98 PRO A CA 1
ATOM 689 C C . PRO A 1 98 ? 1.669 1.205 17.239 1.00 91.19 98 PRO A C 1
ATOM 691 O O . PRO A 1 98 ? 2.330 0.684 16.347 1.00 91.19 98 PRO A O 1
ATOM 694 N N . ALA A 1 99 ? 0.720 0.534 17.901 1.00 90.00 99 ALA A N 1
ATOM 695 C CA . ALA A 1 99 ? 0.422 -0.875 17.650 1.00 90.00 99 ALA A CA 1
ATOM 696 C C . ALA A 1 99 ? -0.145 -1.090 16.238 1.00 90.00 99 ALA A C 1
ATOM 698 O O . ALA A 1 99 ? 0.276 -2.001 15.530 1.00 90.00 99 ALA A O 1
ATOM 699 N N . ALA A 1 100 ? -1.047 -0.212 15.790 1.00 89.69 100 ALA A N 1
ATOM 700 C CA . ALA A 1 100 ? -1.568 -0.262 14.428 1.00 89.69 100 ALA A CA 1
ATOM 701 C C . ALA A 1 100 ? -0.468 0.007 13.390 1.00 89.69 100 ALA A C 1
ATOM 703 O O . ALA A 1 100 ? -0.391 -0.696 12.388 1.00 89.69 100 ALA A O 1
ATOM 704 N N . VAL A 1 101 ? 0.397 1.000 13.620 1.00 93.00 101 VAL A N 1
ATOM 705 C CA . VAL A 1 101 ? 1.531 1.284 12.725 1.00 93.00 101 VAL A CA 1
ATOM 706 C C . VAL A 1 101 ? 2.483 0.090 12.653 1.00 93.00 101 VAL A C 1
ATOM 708 O O . VAL A 1 101 ? 2.848 -0.318 11.552 1.00 93.00 101 VAL A O 1
ATOM 711 N N . GLY A 1 102 ? 2.827 -0.508 13.796 1.00 93.50 102 GLY A N 1
ATOM 712 C CA . GLY A 1 102 ? 3.689 -1.687 13.870 1.00 93.50 102 GLY A CA 1
ATOM 713 C C . GLY A 1 102 ? 3.102 -2.902 13.152 1.00 93.50 102 GLY A C 1
ATOM 714 O O . GLY A 1 102 ? 3.800 -3.542 12.373 1.00 93.50 102 GLY A O 1
ATOM 715 N N . ALA A 1 103 ? 1.807 -3.179 13.330 1.00 92.56 103 ALA A N 1
ATOM 716 C CA . ALA A 1 103 ? 1.138 -4.286 12.646 1.00 92.56 103 ALA A CA 1
ATOM 717 C C . ALA A 1 103 ? 1.145 -4.116 11.120 1.00 92.56 103 ALA A C 1
ATOM 719 O O . ALA A 1 103 ? 1.458 -5.056 10.394 1.00 92.56 103 ALA A O 1
ATOM 720 N N . PHE A 1 104 ? 0.864 -2.905 10.628 1.00 93.00 104 PHE A N 1
ATOM 721 C CA . PHE A 1 104 ? 0.947 -2.612 9.197 1.00 93.00 104 PHE A CA 1
ATOM 722 C C . PHE A 1 104 ? 2.387 -2.661 8.677 1.00 93.00 104 PHE A C 1
ATOM 724 O O . PHE A 1 104 ? 2.599 -3.135 7.566 1.00 93.00 104 PHE A O 1
ATOM 731 N N . ALA A 1 105 ? 3.376 -2.228 9.464 1.00 93.38 105 ALA A N 1
ATOM 732 C CA . ALA A 1 105 ? 4.783 -2.342 9.089 1.00 93.38 105 ALA A CA 1
ATOM 733 C C . ALA A 1 105 ? 5.233 -3.808 8.987 1.00 93.38 105 ALA A C 1
ATOM 735 O O . ALA A 1 105 ? 5.878 -4.187 8.015 1.00 93.38 105 ALA A O 1
ATOM 736 N N . LEU A 1 106 ? 4.843 -4.663 9.934 1.00 96.06 106 LEU A N 1
ATOM 737 C CA . LEU A 1 106 ? 5.134 -6.097 9.867 1.00 96.06 106 LEU A CA 1
ATOM 738 C C . LEU A 1 106 ? 4.447 -6.752 8.668 1.00 96.06 106 LEU A C 1
ATOM 740 O O . LEU A 1 106 ? 5.091 -7.466 7.904 1.00 96.06 106 LEU A O 1
ATOM 744 N N . ALA A 1 107 ? 3.163 -6.461 8.456 1.00 92.50 107 ALA A N 1
ATOM 745 C CA . ALA A 1 107 ? 2.418 -6.980 7.315 1.00 92.50 107 ALA A CA 1
ATOM 746 C C . ALA A 1 107 ? 3.034 -6.534 5.977 1.00 92.50 107 ALA A C 1
ATOM 748 O O . ALA A 1 107 ? 3.189 -7.343 5.064 1.00 92.50 107 ALA A O 1
ATOM 749 N N . GLY A 1 108 ? 3.448 -5.268 5.878 1.00 90.94 108 GLY A N 1
ATOM 750 C CA . GLY A 1 108 ? 4.158 -4.734 4.719 1.00 90.94 108 GLY A CA 1
ATOM 751 C C . GLY A 1 108 ? 5.520 -5.390 4.497 1.00 90.94 108 GLY A C 1
ATOM 752 O O . GLY A 1 108 ? 5.869 -5.675 3.355 1.00 90.94 108 GLY A O 1
ATOM 753 N N . ALA A 1 109 ? 6.267 -5.679 5.565 1.00 90.62 109 ALA A N 1
ATOM 754 C CA . ALA A 1 109 ? 7.555 -6.358 5.467 1.00 90.62 109 ALA A CA 1
ATOM 755 C C . ALA A 1 109 ? 7.411 -7.799 4.971 1.00 90.62 109 ALA A C 1
ATOM 757 O O . ALA A 1 109 ? 8.126 -8.204 4.056 1.00 90.62 109 ALA A O 1
ATOM 758 N N . VAL A 1 110 ? 6.438 -8.543 5.505 1.00 92.69 110 VAL A N 1
ATOM 759 C CA . VAL A 1 110 ? 6.125 -9.908 5.053 1.00 92.69 110 VAL A CA 1
ATOM 760 C C . VAL A 1 110 ? 5.650 -9.908 3.599 1.00 92.69 110 VAL A C 1
ATOM 762 O O . VAL A 1 110 ? 6.100 -10.733 2.807 1.00 92.69 110 VAL A O 1
ATOM 765 N N . ALA A 1 111 ? 4.790 -8.961 3.218 1.00 88.50 111 ALA A N 1
ATOM 766 C CA . ALA A 1 111 ? 4.339 -8.823 1.836 1.00 88.50 111 ALA A CA 1
ATOM 767 C C . ALA A 1 111 ? 5.500 -8.487 0.884 1.00 88.50 111 ALA A C 1
ATOM 769 O O . ALA A 1 111 ? 5.617 -9.101 -0.175 1.00 88.50 111 ALA A O 1
ATOM 770 N N . GLY A 1 112 ? 6.385 -7.560 1.270 1.00 85.88 112 GLY A N 1
ATOM 771 C CA . GLY A 1 112 ? 7.583 -7.211 0.503 1.00 85.88 112 GLY A CA 1
ATOM 772 C C . GLY A 1 112 ? 8.522 -8.404 0.321 1.00 85.88 112 GLY A C 1
ATOM 773 O O . GLY A 1 112 ? 8.979 -8.662 -0.793 1.00 85.88 112 GLY A O 1
ATOM 774 N N . TRP A 1 113 ? 8.736 -9.182 1.386 1.00 92.00 113 TRP A N 1
ATOM 775 C CA . TRP A 1 113 ? 9.491 -10.432 1.323 1.00 92.00 113 TRP A CA 1
ATOM 776 C C . TRP A 1 113 ? 8.860 -11.433 0.349 1.00 92.00 113 TRP A C 1
ATOM 778 O O . TRP A 1 113 ? 9.550 -11.956 -0.521 1.00 92.00 113 TRP A O 1
ATOM 788 N N . ALA A 1 114 ? 7.548 -11.672 0.453 1.00 86.44 114 ALA A N 1
ATOM 789 C CA . ALA A 1 114 ? 6.839 -12.659 -0.363 1.00 86.44 114 ALA A CA 1
ATOM 790 C C . ALA A 1 114 ? 6.823 -12.295 -1.856 1.00 86.44 114 ALA A C 1
ATOM 792 O O . ALA A 1 114 ? 7.011 -13.164 -2.712 1.00 86.44 114 ALA A O 1
ATOM 793 N N . VAL A 1 115 ? 6.649 -11.008 -2.176 1.00 83.38 115 VAL A N 1
ATOM 794 C CA . VAL A 1 115 ? 6.747 -10.506 -3.555 1.00 83.38 115 VAL A CA 1
ATOM 795 C C . VAL A 1 115 ? 8.133 -10.800 -4.119 1.00 83.38 115 VAL A C 1
ATOM 797 O O . VAL A 1 115 ? 8.244 -11.349 -5.212 1.00 83.38 115 VAL A O 1
ATOM 800 N N . VAL A 1 116 ? 9.191 -10.514 -3.362 1.00 85.69 116 VAL A N 1
ATOM 801 C CA . VAL A 1 116 ? 10.558 -10.775 -3.820 1.00 85.69 116 VAL A CA 1
ATOM 802 C C . VAL A 1 116 ? 10.899 -12.250 -3.890 1.00 85.69 116 VAL A C 1
ATOM 804 O O . VAL A 1 116 ? 11.556 -12.652 -4.842 1.00 85.69 116 VAL A O 1
ATOM 807 N N . ALA A 1 117 ? 10.416 -13.069 -2.958 1.00 86.44 117 ALA A N 1
ATOM 808 C CA . ALA A 1 117 ? 10.567 -14.518 -3.035 1.00 86.44 117 ALA A CA 1
ATOM 809 C C . ALA A 1 117 ? 9.978 -15.065 -4.340 1.00 86.44 117 ALA A C 1
ATOM 811 O O . ALA A 1 117 ? 10.609 -15.876 -5.015 1.00 86.44 117 ALA A O 1
ATOM 812 N N . THR A 1 118 ? 8.804 -14.563 -4.726 1.00 83.50 118 THR A N 1
ATOM 813 C CA . THR A 1 118 ? 8.140 -14.938 -5.979 1.00 83.50 118 THR A CA 1
ATOM 814 C C . THR A 1 118 ? 8.940 -14.452 -7.189 1.00 83.50 118 THR A C 1
ATOM 816 O O . THR A 1 118 ? 9.207 -15.223 -8.108 1.00 83.50 118 THR A O 1
ATOM 819 N N . LEU A 1 119 ? 9.391 -13.193 -7.175 1.00 80.75 119 LEU A N 1
ATOM 820 C CA . LEU A 1 119 ? 10.173 -12.622 -8.273 1.00 80.75 119 LEU A CA 1
ATOM 821 C C . LEU A 1 119 ? 11.522 -13.325 -8.456 1.00 80.75 119 LEU A C 1
ATOM 823 O O . LEU A 1 119 ? 11.879 -13.629 -9.592 1.00 80.75 119 LEU A O 1
ATOM 827 N N . ALA A 1 120 ? 12.233 -13.637 -7.371 1.00 84.25 120 ALA A N 1
ATOM 828 C CA . ALA A 1 120 ? 13.510 -14.350 -7.398 1.00 84.25 120 ALA A CA 1
ATOM 829 C C . ALA A 1 120 ? 13.383 -15.724 -8.077 1.00 84.25 120 ALA A C 1
ATOM 831 O O . ALA A 1 120 ? 14.247 -16.098 -8.868 1.00 84.25 120 ALA A O 1
ATOM 832 N N . GLN A 1 121 ? 12.274 -16.436 -7.840 1.00 83.75 121 GLN A N 1
ATOM 833 C CA . GLN A 1 121 ? 11.991 -17.716 -8.500 1.00 83.75 121 GLN A CA 1
ATOM 834 C C . GLN A 1 121 ? 11.716 -17.559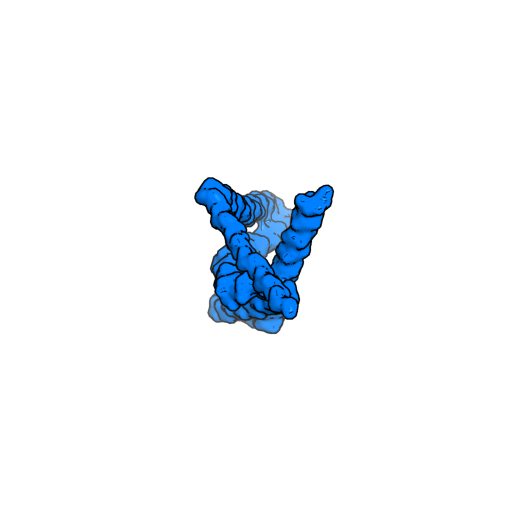 -10.001 1.00 83.75 121 GLN A C 1
ATOM 836 O O . GLN A 1 121 ? 12.108 -18.415 -10.787 1.00 83.75 121 GLN A O 1
ATOM 841 N N . THR A 1 122 ? 11.050 -16.475 -10.409 1.00 81.12 122 THR A N 1
ATOM 842 C CA . THR A 1 122 ? 10.650 -16.267 -11.814 1.00 81.12 122 THR A CA 1
ATOM 843 C C . THR A 1 122 ? 11.709 -15.595 -12.687 1.00 81.12 122 THR A C 1
ATOM 845 O O . THR A 1 122 ? 11.761 -15.855 -13.884 1.00 81.12 122 THR A O 1
ATOM 848 N N . ALA A 1 123 ? 12.535 -14.717 -12.114 1.00 76.88 123 ALA A N 1
ATOM 849 C CA . ALA A 1 123 ? 13.435 -13.837 -12.860 1.00 76.88 123 ALA A CA 1
ATOM 850 C C . ALA A 1 123 ? 14.909 -14.271 -12.807 1.00 76.88 123 ALA A C 1
ATOM 852 O O . ALA A 1 123 ? 15.738 -13.610 -13.425 1.00 76.88 123 ALA A O 1
ATOM 853 N N . ALA A 1 124 ? 15.237 -15.343 -12.067 1.00 74.38 124 ALA A N 1
ATOM 854 C CA . ALA A 1 124 ? 16.611 -15.813 -11.841 1.00 74.38 124 ALA A CA 1
ATOM 855 C C . ALA A 1 124 ? 17.579 -14.675 -11.446 1.00 74.38 124 ALA A C 1
ATOM 857 O O . ALA A 1 124 ? 18.709 -14.605 -11.923 1.00 74.38 124 ALA A O 1
ATOM 858 N N . ALA A 1 125 ? 17.105 -13.756 -10.602 1.00 76.69 125 ALA A N 1
ATOM 859 C CA . ALA A 1 125 ? 17.831 -12.561 -10.194 1.00 76.69 125 ALA A CA 1
ATOM 860 C C . ALA A 1 125 ? 18.044 -12.533 -8.676 1.00 76.69 125 ALA A C 1
ATOM 862 O O . ALA A 1 125 ? 17.144 -12.874 -7.903 1.00 76.69 125 ALA A O 1
ATOM 863 N N . ASP A 1 126 ? 19.225 -12.070 -8.261 1.00 81.19 126 ASP A N 1
ATOM 864 C CA . ASP A 1 126 ? 19.591 -11.918 -6.855 1.00 81.19 126 ASP A CA 1
ATOM 865 C C . ASP A 1 126 ? 19.013 -10.622 -6.282 1.00 81.19 126 ASP A C 1
ATOM 867 O O . ASP A 1 126 ? 19.562 -9.526 -6.423 1.00 81.19 126 ASP A O 1
ATOM 871 N N . PHE A 1 127 ? 17.872 -10.746 -5.610 1.00 80.81 127 PHE A N 1
ATOM 872 C CA . PHE A 1 127 ? 17.247 -9.642 -4.894 1.00 80.81 127 PHE A CA 1
ATOM 873 C C . PHE A 1 127 ? 17.602 -9.672 -3.404 1.00 80.81 127 PHE A C 1
ATOM 875 O O . PHE A 1 127 ? 17.545 -10.708 -2.744 1.00 80.81 127 PHE A O 1
ATOM 882 N N . SER A 1 128 ? 17.879 -8.502 -2.823 1.00 88.25 128 SER A N 1
ATOM 883 C CA . SER A 1 128 ? 18.063 -8.390 -1.373 1.00 88.25 128 SER A CA 1
ATOM 884 C C . SER A 1 128 ? 16.720 -8.434 -0.638 1.00 88.25 128 SER A C 1
ATOM 886 O O . SER A 1 128 ? 16.023 -7.424 -0.515 1.00 88.25 128 SER A O 1
ATOM 888 N N . PHE A 1 129 ? 16.367 -9.602 -0.101 1.00 86.88 129 PHE A N 1
ATOM 889 C CA . PHE A 1 129 ? 15.155 -9.807 0.702 1.00 86.88 129 PHE A CA 1
ATOM 890 C C . PHE A 1 129 ? 15.031 -8.817 1.864 1.00 86.88 129 PHE A C 1
ATOM 892 O O . PHE A 1 129 ? 13.934 -8.333 2.149 1.00 86.88 129 PHE A O 1
ATOM 899 N N . ALA A 1 130 ? 16.149 -8.484 2.515 1.00 89.69 130 ALA A N 1
ATOM 900 C CA . ALA A 1 130 ? 16.176 -7.542 3.629 1.00 89.69 130 ALA A CA 1
ATOM 901 C C . ALA A 1 130 ? 15.744 -6.134 3.194 1.00 89.69 130 ALA A C 1
ATOM 903 O O . ALA A 1 130 ? 14.907 -5.520 3.855 1.00 89.69 130 ALA A O 1
ATOM 904 N N . VAL A 1 131 ? 16.253 -5.649 2.054 1.00 84.12 131 VAL A N 1
ATOM 905 C CA . VAL A 1 131 ? 15.909 -4.321 1.518 1.00 84.12 131 VAL A CA 1
ATOM 906 C C . VAL A 1 131 ? 14.424 -4.242 1.181 1.00 84.12 131 VAL A C 1
ATOM 908 O O . VAL A 1 131 ? 13.755 -3.285 1.562 1.00 84.12 131 VAL A O 1
ATOM 911 N N . TRP A 1 132 ? 13.883 -5.262 0.520 1.00 84.12 132 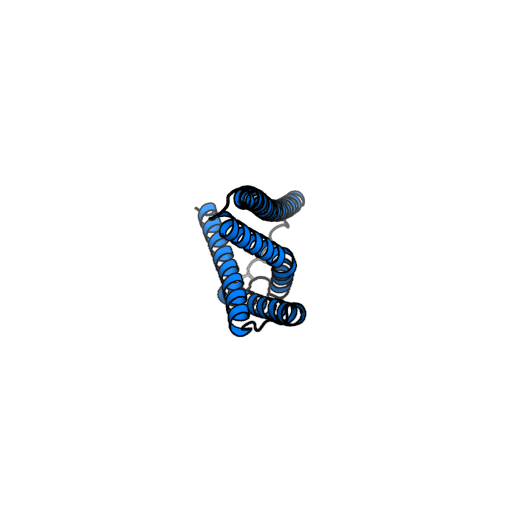TRP A N 1
ATOM 912 C CA . TRP A 1 132 ? 12.481 -5.263 0.107 1.00 84.12 132 TRP A CA 1
ATOM 913 C C . TRP A 1 132 ? 11.503 -5.458 1.264 1.00 84.12 132 TRP A C 1
ATOM 915 O O . TRP A 1 132 ? 10.437 -4.839 1.279 1.00 84.12 132 TRP A O 1
ATOM 925 N N . SER A 1 133 ? 11.890 -6.238 2.274 1.00 89.50 133 SER A N 1
ATOM 926 C CA . SER A 1 133 ? 11.136 -6.340 3.527 1.00 89.50 133 SER A CA 1
ATOM 927 C C . SER A 1 133 ? 11.126 -4.997 4.263 1.00 89.50 133 SER A C 1
ATOM 929 O O . SER A 1 133 ? 10.071 -4.519 4.678 1.00 89.50 133 SER A O 1
ATOM 931 N N . ALA A 1 134 ? 12.285 -4.341 4.381 1.00 87.94 134 ALA A N 1
ATOM 932 C CA . ALA A 1 134 ? 12.384 -3.029 5.012 1.00 87.94 134 ALA A CA 1
ATOM 933 C C . ALA A 1 134 ? 11.548 -1.981 4.264 1.00 87.94 134 ALA A C 1
ATOM 935 O O . ALA A 1 134 ? 10.783 -1.249 4.892 1.00 87.94 134 ALA A O 1
ATOM 936 N N . LEU A 1 135 ? 11.632 -1.950 2.931 1.00 85.19 135 LEU A N 1
ATOM 937 C CA . LEU A 1 135 ? 10.852 -1.043 2.095 1.00 85.19 135 LEU A CA 1
ATOM 938 C C . LEU A 1 135 ? 9.349 -1.262 2.299 1.00 85.19 135 LEU A C 1
ATOM 940 O O . LEU A 1 135 ? 8.639 -0.319 2.645 1.00 85.19 135 LEU A O 1
ATOM 944 N N . GLY A 1 136 ? 8.875 -2.504 2.163 1.00 87.81 136 GLY A N 1
ATOM 945 C CA . GLY A 1 136 ? 7.463 -2.840 2.351 1.00 87.81 136 GLY A CA 1
ATOM 946 C C . GLY A 1 136 ? 6.948 -2.439 3.734 1.00 87.81 136 GLY A C 1
ATOM 947 O O . GLY A 1 136 ? 5.871 -1.843 3.850 1.00 87.81 136 GLY A O 1
ATOM 948 N N . GLY A 1 137 ? 7.738 -2.689 4.781 1.00 87.75 137 GLY A N 1
ATOM 949 C CA . GLY A 1 137 ? 7.366 -2.323 6.143 1.00 87.75 137 GLY A CA 1
ATOM 950 C C . GLY A 1 137 ? 7.337 -0.818 6.389 1.00 87.75 137 GLY A C 1
ATOM 951 O O . GLY A 1 137 ? 6.358 -0.304 6.939 1.00 87.75 137 GLY A O 1
ATOM 952 N N . VAL A 1 138 ? 8.353 -0.084 5.928 1.00 91.25 138 VAL A N 1
ATOM 953 C CA . VAL A 1 138 ? 8.393 1.382 6.035 1.00 91.25 138 VAL A CA 1
ATOM 954 C C . VAL A 1 138 ? 7.216 2.001 5.290 1.00 91.25 138 VAL A C 1
ATOM 956 O O . VAL A 1 138 ? 6.534 2.863 5.848 1.00 91.25 138 VAL A O 1
ATOM 959 N N . THR A 1 139 ? 6.927 1.552 4.069 1.00 88.44 139 THR A N 1
ATOM 960 C CA . THR A 1 139 ? 5.825 2.087 3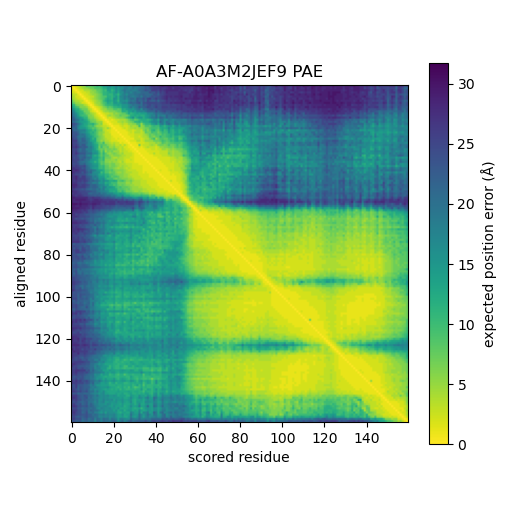.262 1.00 88.44 139 THR A CA 1
ATOM 961 C C . THR A 1 139 ? 4.473 1.847 3.934 1.00 88.44 139 THR A C 1
ATOM 963 O O . THR A 1 139 ? 3.708 2.797 4.126 1.00 88.44 139 THR A O 1
ATOM 966 N N . ALA A 1 140 ? 4.181 0.612 4.352 1.00 88.31 140 ALA A N 1
ATOM 967 C CA . ALA A 1 140 ? 2.897 0.270 4.964 1.00 88.31 140 ALA A CA 1
ATOM 968 C C . ALA A 1 140 ? 2.697 0.935 6.338 1.00 88.31 140 ALA A C 1
ATOM 970 O O . ALA A 1 140 ? 1.636 1.510 6.606 1.00 88.31 140 ALA A O 1
ATOM 971 N N . GLY A 1 141 ? 3.727 0.921 7.191 1.00 89.69 141 GLY A N 1
ATOM 972 C CA . GLY A 1 141 ? 3.698 1.585 8.496 1.00 89.69 141 GLY A CA 1
ATOM 973 C C . GLY A 1 141 ? 3.494 3.096 8.364 1.00 89.69 141 GLY A C 1
ATOM 974 O O . GLY A 1 141 ? 2.622 3.673 9.020 1.00 89.69 141 GLY A O 1
ATOM 975 N N . SER A 1 142 ? 4.230 3.735 7.451 1.00 89.44 142 SER A N 1
ATOM 976 C CA . SER A 1 142 ? 4.133 5.179 7.200 1.00 89.44 142 SER A CA 1
ATOM 977 C C . SER A 1 142 ? 2.766 5.576 6.642 1.00 89.44 142 SER A C 1
ATOM 979 O O . SER A 1 142 ? 2.174 6.557 7.102 1.00 89.44 142 SER A O 1
ATOM 981 N N . ALA A 1 143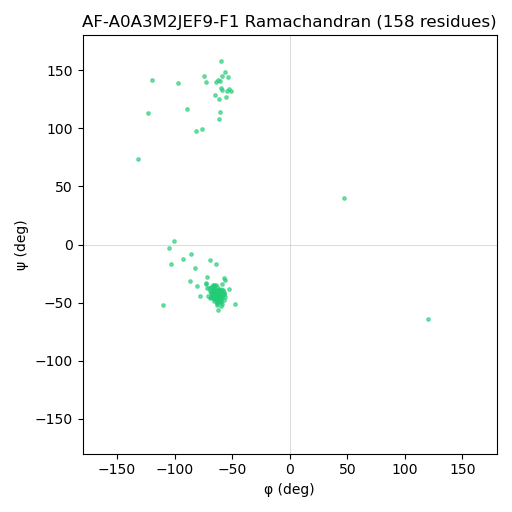 ? 2.218 4.787 5.712 1.00 87.19 143 ALA A N 1
ATOM 982 C CA . ALA A 1 143 ? 0.867 4.987 5.193 1.00 87.19 143 ALA A CA 1
ATOM 983 C C . ALA A 1 143 ? -0.180 4.926 6.318 1.00 87.19 143 ALA A C 1
ATOM 985 O O . ALA A 1 143 ? -1.081 5.772 6.383 1.00 87.19 143 ALA A O 1
ATOM 986 N N . ARG A 1 144 ? -0.038 3.977 7.254 1.00 91.25 144 ARG A N 1
ATOM 987 C CA . ARG A 1 144 ? -0.937 3.872 8.409 1.00 91.25 144 ARG A CA 1
ATOM 988 C C . ARG A 1 144 ? -0.792 5.053 9.368 1.00 91.25 144 ARG A C 1
ATOM 990 O O . ARG A 1 144 ? -1.809 5.610 9.790 1.00 91.25 144 ARG A O 1
ATOM 997 N N . ALA A 1 145 ? 0.437 5.461 9.675 1.00 88.81 145 ALA A N 1
ATOM 998 C CA . ALA A 1 145 ? 0.713 6.609 10.538 1.00 88.81 145 ALA A CA 1
ATOM 999 C C . ALA A 1 145 ? 0.115 7.903 9.960 1.00 88.81 145 ALA A C 1
ATOM 1001 O O . ALA A 1 145 ? -0.524 8.683 10.674 1.00 88.81 145 ALA A O 1
ATOM 1002 N N . TRP A 1 146 ? 0.260 8.110 8.648 1.00 89.25 146 TRP A N 1
ATOM 1003 C CA . TRP A 1 146 ? -0.324 9.252 7.948 1.00 89.25 146 TRP A CA 1
ATOM 1004 C C . TRP A 1 146 ? -1.858 9.223 7.976 1.00 89.25 146 TRP A C 1
ATOM 1006 O O . TRP A 1 146 ? -2.492 10.228 8.318 1.00 89.25 146 TRP A O 1
ATOM 1016 N N . ALA A 1 147 ? -2.461 8.060 7.707 1.00 85.25 147 ALA A N 1
ATOM 1017 C CA . ALA A 1 147 ? -3.910 7.891 7.752 1.00 85.25 147 ALA A CA 1
ATOM 1018 C C . ALA A 1 147 ? -4.479 8.251 9.135 1.00 85.25 147 ALA A C 1
ATOM 1020 O O . ALA A 1 147 ? -5.458 8.995 9.216 1.00 85.25 147 ALA A O 1
ATOM 1021 N N . GLN A 1 148 ? -3.835 7.822 10.224 1.00 84.44 148 GLN A N 1
ATOM 1022 C CA . GLN A 1 148 ? -4.270 8.164 11.582 1.00 84.44 148 GLN A CA 1
ATOM 1023 C C . GLN A 1 148 ? -4.199 9.669 11.866 1.00 84.44 148 GLN A C 1
ATOM 1025 O O . GLN A 1 148 ? -5.179 10.241 12.348 1.00 84.44 148 GLN A O 1
ATOM 1030 N N . ARG A 1 149 ? -3.099 10.342 11.499 1.00 81.19 149 ARG A N 1
ATOM 1031 C CA . ARG A 1 149 ? -2.966 11.805 11.665 1.00 81.19 149 ARG A CA 1
ATOM 1032 C C . ARG A 1 149 ? -4.056 12.573 10.915 1.00 81.19 149 ARG A C 1
ATOM 1034 O O . ARG A 1 149 ? -4.580 13.558 11.431 1.00 81.19 149 ARG A O 1
ATOM 1041 N N . SER A 1 150 ? -4.419 12.120 9.714 1.00 74.44 150 SER A N 1
ATOM 1042 C CA . SER A 1 150 ? -5.461 12.766 8.907 1.00 74.44 150 SER A CA 1
ATOM 1043 C C . SER A 1 150 ? -6.856 12.673 9.544 1.00 74.44 150 SER A C 1
ATOM 1045 O O . SER A 1 150 ? -7.633 13.626 9.465 1.00 74.44 150 SER A O 1
ATOM 1047 N N . VAL A 1 151 ? -7.161 11.561 10.224 1.00 75.12 151 VAL A N 1
ATOM 1048 C CA . VAL A 1 151 ? -8.434 11.358 10.931 1.00 75.12 151 VAL A CA 1
ATOM 1049 C C . VAL A 1 151 ? -8.508 12.233 12.179 1.00 75.12 151 VAL A C 1
ATOM 1051 O O . VAL A 1 151 ? -9.527 12.890 12.389 1.00 75.12 151 VAL A O 1
ATOM 1054 N N . VAL A 1 152 ? -7.428 12.293 12.965 1.00 77.25 152 VAL A N 1
ATOM 1055 C CA . VAL A 1 152 ? -7.350 13.137 14.171 1.00 77.25 152 VAL A CA 1
ATOM 1056 C C . VAL A 1 152 ? -7.581 14.608 13.813 1.00 77.25 152 VAL A C 1
ATOM 1058 O O . VAL A 1 152 ? -8.514 15.220 14.329 1.00 77.25 152 VAL A O 1
ATOM 1061 N N . ARG A 1 153 ? -6.859 15.132 12.813 1.00 77.44 153 ARG A N 1
ATOM 1062 C CA . ARG A 1 153 ? -7.018 16.523 12.347 1.00 77.44 153 ARG A CA 1
ATOM 1063 C C . ARG A 1 153 ? -8.429 16.852 11.852 1.00 77.44 153 ARG A C 1
ATOM 1065 O O . ARG A 1 153 ? -8.888 17.982 11.984 1.00 77.44 153 ARG A O 1
ATOM 1072 N N . ARG A 1 154 ? -9.130 15.891 11.239 1.00 73.75 154 ARG A N 1
ATOM 1073 C CA . ARG A 1 154 ? -10.521 16.089 10.789 1.00 73.75 154 ARG A CA 1
ATOM 1074 C C . ARG A 1 154 ? -11.510 16.126 11.949 1.00 73.75 154 ARG A C 1
ATOM 1076 O O . ARG A 1 154 ? -12.506 16.832 11.836 1.00 73.75 154 ARG A O 1
ATOM 1083 N N . ARG A 1 155 ? -11.262 15.367 13.021 1.00 77.44 155 ARG A N 1
ATOM 1084 C CA . ARG A 1 155 ? -12.091 15.402 14.236 1.00 77.44 155 ARG A CA 1
ATOM 1085 C C . ARG A 1 155 ? -11.938 16.738 14.954 1.00 77.44 155 ARG A C 1
ATOM 1087 O O . ARG A 1 155 ? -12.949 17.355 15.257 1.00 77.44 155 ARG A O 1
ATOM 1094 N N . GLU A 1 156 ? -10.706 17.220 15.109 1.00 82.88 156 GLU A N 1
ATOM 1095 C CA . GLU A 1 156 ? -10.417 18.538 15.698 1.00 82.88 156 GLU A CA 1
ATOM 1096 C C . GLU A 1 156 ? -11.146 19.668 14.955 1.00 82.88 156 GLU A C 1
ATOM 1098 O O . GLU A 1 156 ? -11.810 20.483 15.576 1.00 82.88 156 GLU A O 1
ATOM 1103 N N . ARG A 1 157 ? -11.124 19.662 13.615 1.00 81.38 157 ARG A N 1
ATOM 1104 C CA . ARG A 1 157 ? -11.817 20.668 12.782 1.00 81.38 157 ARG A CA 1
ATO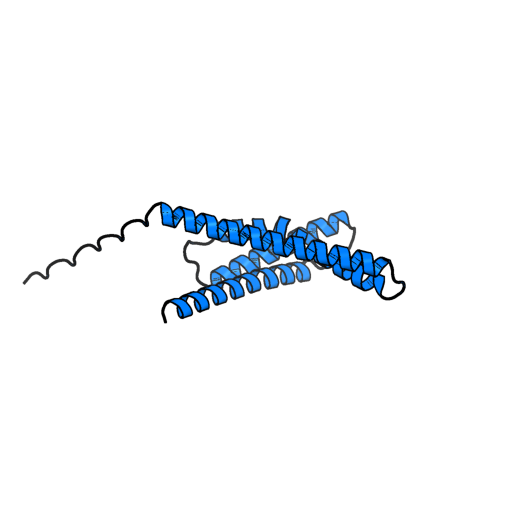M 1105 C C . ARG A 1 157 ? -13.347 20.602 12.794 1.00 81.38 157 ARG A C 1
ATOM 1107 O O . ARG A 1 157 ? -13.975 21.483 12.226 1.00 81.38 157 ARG A O 1
ATOM 1114 N N . ARG A 1 158 ? -13.942 19.520 13.302 1.00 76.69 158 ARG A N 1
ATOM 1115 C CA . ARG A 1 158 ? -15.405 19.353 13.387 1.00 76.69 158 ARG A CA 1
ATOM 1116 C C . ARG A 1 158 ? -15.943 19.579 14.799 1.00 76.69 158 ARG A C 1
ATOM 1118 O O . ARG A 1 158 ? -17.150 19.703 14.948 1.00 76.69 158 ARG A O 1
ATOM 1125 N N . GLY A 1 159 ? -15.067 19.552 15.804 1.00 72.75 159 GLY A N 1
ATOM 1126 C CA . GLY A 1 159 ? -15.391 19.851 17.200 1.00 72.75 159 GLY A CA 1
ATOM 1127 C C . GLY A 1 159 ? -15.000 21.266 17.638 1.00 72.75 159 GLY A C 1
ATOM 1128 O O . GLY A 1 159 ? -15.165 21.576 18.813 1.00 72.75 159 GLY A O 1
ATOM 1129 N N . ALA A 1 160 ? -14.471 22.080 16.720 1.00 51.28 160 ALA A N 1
ATOM 1130 C CA . ALA A 1 160 ? -14.207 23.511 16.863 1.00 51.28 160 ALA A CA 1
ATOM 1131 C C . ALA A 1 160 ? -15.145 24.279 15.927 1.00 51.28 160 ALA A C 1
ATOM 1133 O O . ALA A 1 160 ? -15.580 25.381 16.320 1.00 51.28 160 ALA A O 1
#

Solvent-accessible surface area (backbone atoms only — not comparable to full-atom values): 8801 Å² total; per-residue (Å²): 138,82,82,79,78,78,79,77,79,77,74,78,76,78,76,56,72,68,58,58,51,51,50,54,50,51,54,53,48,53,51,50,52,50,51,48,52,50,52,49,51,43,50,53,31,50,54,50,21,56,58,19,71,73,39,91,84,67,9,63,62,49,28,49,52,27,53,52,48,45,52,50,52,49,48,42,58,71,48,45,45,56,51,51,52,51,54,57,70,73,45,63,99,79,58,55,70,69,59,50,21,49,52,35,16,51,52,20,18,53,50,26,32,52,52,47,56,52,46,35,73,75,64,80,47,96,71,63,54,67,59,38,16,50,49,26,12,52,53,37,15,50,53,44,50,51,53,53,54,56,52,52,56,52,49,56,69,70,77,109

Secondary structure (DSSP, 8-state):
-PPPPPPP--PPPPPPHHHHHHHHHHHHHHHHHHHHHHHHHHHHHHHHHHHHHTSTTTHHHHHHHHHHHHHHHHHIIIIIHHHHHHHHHHS-SS--HHHHHHHHHHHHHHHHHHHHHHHHHHH-----HHHHHHHHHHHHHHHHHHHHHHHHHHHHTT--

Mean predicted aligned error: 11.97 Å

Radius of gyration: 22.6 Å; Cα contacts (8 Å, |Δi|>4): 110; chains: 1; bounding box: 51×41×85 Å

Organism: NCBI:txid2483352

pLDDT: mean 77.83, std 9.67, range [51.28, 96.06]

Foldseek 3Di:
DDDDDDDDPPPDPDDPPVVVVVVVVVVVVVVVVVVVVLVVLLVVLVVQLVVLVVDPDRNVVSVVVSVVSNVVSCLCVVQVVVLLVVLCVPDDPDDDLVRSLQSQLQSQLVSQLVVVVVCCVVVVDDDDSNVSSNVRSCVRSVVSNVVVVVVVVVVVVVVD

Sequence (160 aa):
MTTPAPPTPVGDPAPPASDRWQVAARDAWSVVWRCVAILLGIAVVGVVAAVATSQSGAGGAVYLLGLMWVAHALITLVVGYPVGVVTTRLLPAAPGAPAAVGAFALAGAVAGWAVVATLAQTAAADFSFAVWSALGGVTAGSARAWAQRSVVRRRERRGA